Protein AF-A0A9E5WJN0-F1 (afdb_monomer)

Solvent-accessible surface area (backbone atoms only — not comparable to full-atom values): 3703 Å² total; per-residue (Å²): 132,84,74,83,77,75,48,59,47,80,47,78,60,91,83,33,37,37,40,32,42,68,51,42,63,56,78,50,70,70,57,50,52,52,48,49,54,55,54,46,42,43,42,72,73,68,57,56,83,38,74,45,80,38,57,90,54,46,79,47,114

Sequence (61 aa):
MAADHRRLEIEEVGDVTIATFVDKKILDESNIQVIGNQLFILVEEDGRKKIILDFSNVEYL

Radius of gyration: 11.84 Å; Cα contacts (8 Å, |Δi|>4): 81; chains: 1; bounding box: 31×29×25 Å

pLDDT: mean 87.68, std 13.27, range [36.44, 97.75]

Mean predicted aligned error: 4.69 Å

Nearest PDB structures (foldseek):
  5o2z-assembly1_A  TM=4.747E-01  e=2.163E-01  Homo sapiens
  6qw3-assembly1_A  TM=4.709E-01  e=2.486E-01  Homo sapiens
  5faf-assembly1_A  TM=4.501E-01  e=3.286E-01  Homo sapiens
  6rwx-assembly1_S  TM=5.889E-01  e=9.346E-01  Shigella flexneri
  8zkc-assembly1_A-2  TM=5.345E-01  e=1.002E+00  Escherichia coli

Foldseek 3Di:
DPPLPQQWDWDDDPLEIETEGPDQEQDDPVSVVSVVVVVCCCCPVVVRDHYHYHCVSHNYD

Structure (mmCIF, N/CA/C/O backbone):
data_AF-A0A9E5WJN0-F1
#
_entry.id   AF-A0A9E5WJN0-F1
#
loop_
_atom_site.group_PDB
_atom_site.id
_atom_site.type_symbol
_atom_site.label_atom_id
_atom_site.label_alt_id
_atom_site.label_comp_id
_atom_site.label_asym_id
_atom_site.label_entity_id
_atom_site.label_seq_id
_atom_site.pdbx_PDB_ins_code
_atom_site.Cartn_x
_atom_site.Cartn_y
_atom_site.Cartn_z
_atom_site.occupancy
_atom_site.B_iso_or_equiv
_atom_site.auth_seq_id
_atom_site.auth_comp_id
_atom_site.auth_asym_id
_atom_site.auth_atom_id
_atom_site.pdbx_PDB_model_num
ATOM 1 N N . MET A 1 1 ? 5.104 19.047 -14.403 1.00 36.44 1 MET A N 1
ATOM 2 C CA . MET A 1 1 ? 4.139 18.582 -13.389 1.00 36.44 1 MET A CA 1
ATOM 3 C C . MET A 1 1 ? 4.464 17.122 -13.150 1.00 36.44 1 MET A C 1
ATOM 5 O O . MET A 1 1 ? 4.223 16.323 -14.044 1.00 36.44 1 MET A O 1
ATOM 9 N N . ALA A 1 2 ? 5.171 16.801 -12.066 1.00 41.78 2 ALA A N 1
ATOM 10 C CA . ALA A 1 2 ? 5.486 15.410 -11.758 1.00 41.78 2 ALA A CA 1
ATOM 11 C C . ALA A 1 2 ? 4.172 14.743 -11.352 1.00 41.78 2 ALA A C 1
ATOM 13 O O . ALA A 1 2 ? 3.557 15.161 -10.376 1.00 41.78 2 ALA A O 1
ATOM 14 N N . ALA A 1 3 ? 3.688 13.803 -12.162 1.00 46.94 3 ALA A N 1
ATOM 15 C CA . ALA A 1 3 ? 2.580 12.961 -11.752 1.00 46.94 3 ALA A CA 1
ATOM 16 C C . ALA A 1 3 ? 3.022 12.236 -10.478 1.00 46.94 3 ALA A C 1
ATOM 18 O O . ALA A 1 3 ? 4.078 11.601 -10.477 1.00 46.94 3 ALA A O 1
ATOM 19 N N . ASP A 1 4 ? 2.258 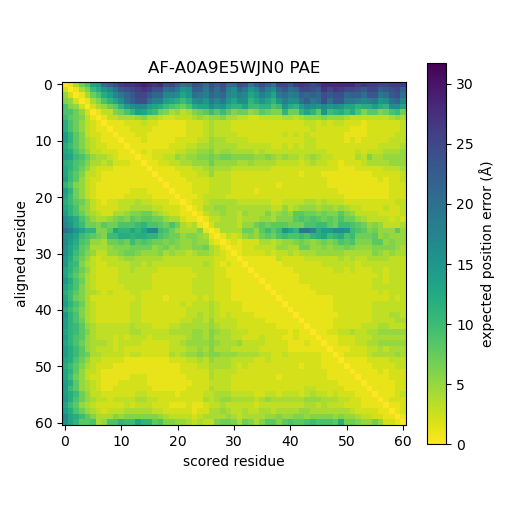12.378 -9.401 1.00 53.31 4 ASP A N 1
ATOM 20 C CA . ASP A 1 4 ? 2.410 11.563 -8.202 1.00 53.31 4 ASP A CA 1
ATOM 21 C C . ASP A 1 4 ? 2.209 10.106 -8.633 1.00 53.31 4 ASP A C 1
ATOM 23 O O . ASP A 1 4 ? 1.088 9.679 -8.926 1.00 53.31 4 ASP A O 1
ATOM 27 N N . HIS A 1 5 ? 3.303 9.364 -8.810 1.00 66.25 5 HIS A N 1
ATOM 28 C CA . HIS A 1 5 ? 3.237 7.968 -9.227 1.00 66.25 5 HIS A CA 1
ATOM 29 C C . HIS A 1 5 ? 2.774 7.167 -8.014 1.00 66.25 5 HIS A C 1
ATOM 31 O O . HIS A 1 5 ? 3.581 6.758 -7.181 1.00 66.25 5 HIS A O 1
ATOM 37 N N . ARG A 1 6 ? 1.457 6.979 -7.877 1.00 76.38 6 ARG A N 1
ATOM 38 C CA . ARG A 1 6 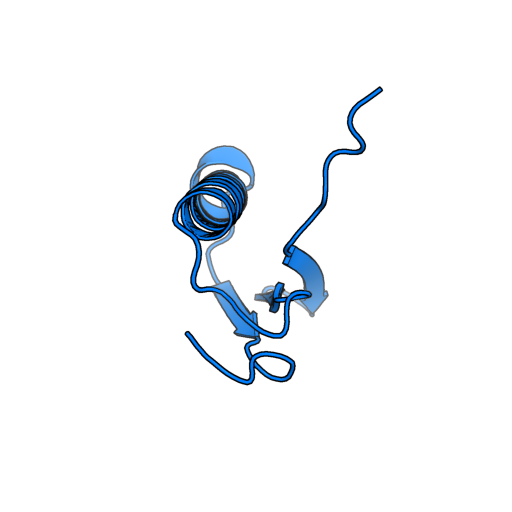? 0.895 6.047 -6.895 1.00 76.38 6 ARG A CA 1
ATOM 39 C C . ARG A 1 6 ? 1.477 4.661 -7.181 1.00 76.38 6 ARG A C 1
ATOM 41 O O . ARG A 1 6 ? 1.235 4.112 -8.252 1.00 76.38 6 ARG A O 1
ATOM 48 N N . ARG A 1 7 ? 2.296 4.146 -6.258 1.00 88.19 7 ARG A N 1
ATOM 49 C CA . ARG A 1 7 ? 2.948 2.830 -6.370 1.00 88.19 7 ARG A CA 1
ATOM 50 C C . ARG A 1 7 ? 2.144 1.731 -5.681 1.00 88.19 7 ARG A C 1
ATOM 52 O O . ARG A 1 7 ? 2.391 0.553 -5.926 1.00 88.19 7 ARG A O 1
ATOM 59 N N . LEU A 1 8 ? 1.185 2.136 -4.851 1.00 92.81 8 LEU A N 1
ATOM 60 C CA . LEU A 1 8 ? 0.197 1.281 -4.221 1.00 92.81 8 LEU A CA 1
ATOM 61 C C . LEU A 1 8 ? -1.195 1.621 -4.753 1.00 92.81 8 LEU A C 1
ATOM 63 O O . LEU A 1 8 ? -1.612 2.784 -4.745 1.00 92.81 8 LEU A O 1
ATOM 67 N N . GLU A 1 9 ? -1.906 0.596 -5.196 1.00 94.19 9 GLU A N 1
ATOM 68 C CA . GLU A 1 9 ? -3.344 0.640 -5.421 1.00 94.19 9 GLU A CA 1
ATOM 69 C C . GLU A 1 9 ? -4.047 0.167 -4.148 1.00 94.19 9 GLU A C 1
ATOM 71 O O . GLU A 1 9 ? -3.656 -0.842 -3.563 1.00 94.19 9 GLU A O 1
ATOM 76 N N . ILE A 1 10 ? -5.037 0.932 -3.684 1.00 94.69 10 ILE A N 1
ATOM 77 C CA . ILE A 1 10 ? -5.717 0.678 -2.412 1.00 94.69 10 ILE A CA 1
ATOM 78 C C . ILE A 1 10 ? -7.151 0.237 -2.683 1.00 94.69 10 ILE A C 1
ATOM 80 O O . ILE A 1 10 ? -7.922 0.975 -3.298 1.00 94.69 10 ILE A O 1
ATOM 84 N N . GLU A 1 11 ? -7.509 -0.935 -2.171 1.00 96.38 11 GLU A N 1
ATOM 85 C CA . GLU A 1 11 ? -8.866 -1.477 -2.178 1.00 96.38 11 GLU A CA 1
ATOM 86 C C . GLU A 1 11 ? -9.328 -1.748 -0.740 1.00 96.38 11 GLU A C 1
ATOM 88 O O . GLU A 1 11 ? -8.542 -2.125 0.131 1.00 96.38 11 GLU A O 1
ATOM 93 N N . GLU A 1 12 ? -10.617 -1.562 -0.468 1.00 95.69 12 GLU A N 1
ATOM 94 C CA . GLU A 1 12 ? -11.218 -1.873 0.828 1.00 95.69 12 GLU A CA 1
ATOM 95 C C . GLU A 1 12 ? -12.217 -3.016 0.687 1.00 95.69 12 GLU A C 1
ATOM 97 O O . GLU A 1 12 ? -13.226 -2.900 -0.011 1.00 95.69 12 GLU A O 1
ATOM 102 N N . VAL A 1 13 ? -11.956 -4.113 1.396 1.00 96.12 13 VAL A N 1
ATOM 103 C CA . VAL A 1 13 ? -12.817 -5.296 1.415 1.00 96.12 13 VAL A CA 1
ATOM 104 C C . VAL A 1 13 ? -13.259 -5.547 2.850 1.00 96.12 13 VAL A C 1
ATOM 106 O O . VAL A 1 13 ? -12.542 -6.128 3.666 1.00 96.12 13 VAL A O 1
ATOM 109 N N . GLY A 1 14 ? -14.466 -5.083 3.171 1.00 94.75 14 GLY A N 1
ATOM 110 C CA . GLY A 1 14 ? -14.988 -5.135 4.534 1.00 94.75 14 GLY A CA 1
ATOM 111 C C . GLY A 1 14 ? -14.170 -4.248 5.471 1.00 94.75 14 GLY A C 1
ATOM 112 O O . GLY A 1 14 ? -14.129 -3.036 5.290 1.00 94.75 14 GLY A O 1
ATOM 113 N N . ASP A 1 15 ? -13.538 -4.846 6.480 1.00 94.69 15 ASP A N 1
ATOM 114 C CA . ASP A 1 15 ? -12.686 -4.141 7.444 1.00 94.69 15 ASP A CA 1
ATOM 115 C C . ASP A 1 15 ? -11.183 -4.290 7.160 1.00 94.69 15 ASP A C 1
ATOM 117 O O . ASP A 1 15 ? -10.355 -3.921 7.997 1.00 94.69 15 ASP A O 1
ATOM 121 N N . VAL A 1 16 ? -10.835 -4.831 5.990 1.00 96.88 16 VAL A N 1
ATOM 122 C CA . VAL A 1 16 ? -9.462 -5.042 5.534 1.00 96.88 16 VAL A CA 1
ATOM 123 C C . VAL A 1 16 ? -9.143 -4.088 4.388 1.00 96.88 16 VAL A C 1
ATOM 125 O O . VAL A 1 16 ? -9.895 -3.978 3.422 1.00 96.88 16 VAL A O 1
ATOM 128 N N . THR A 1 17 ? -7.995 -3.428 4.482 1.00 97.75 17 THR A N 1
ATOM 129 C CA . THR A 1 17 ? -7.402 -2.638 3.403 1.00 97.75 17 THR A CA 1
ATOM 130 C C . THR A 1 17 ? -6.396 -3.500 2.651 1.00 97.75 17 THR A C 1
ATOM 132 O O . THR A 1 17 ? -5.492 -4.072 3.254 1.00 97.75 17 THR A O 1
ATOM 135 N N . ILE A 1 18 ? -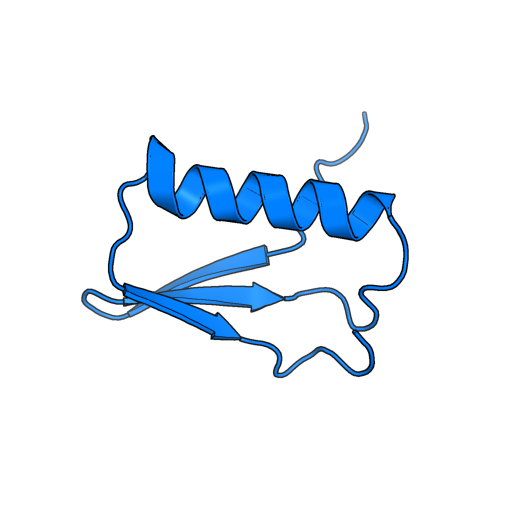6.536 -3.600 1.338 1.00 97.62 18 ILE A N 1
ATOM 136 C CA . ILE A 1 18 ? -5.591 -4.277 0.454 1.00 97.62 18 ILE A CA 1
ATOM 137 C C . ILE A 1 18 ? -4.757 -3.192 -0.225 1.00 97.62 18 ILE A C 1
ATOM 139 O O . ILE A 1 18 ? -5.307 -2.294 -0.856 1.00 97.62 18 ILE A O 1
ATOM 143 N N . ALA A 1 19 ? -3.439 -3.254 -0.057 1.00 96.50 19 ALA A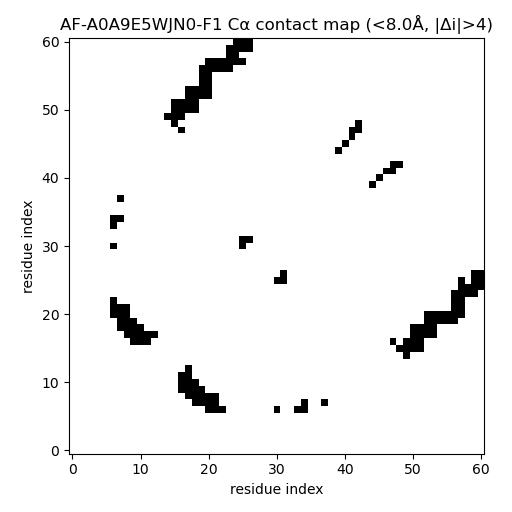 N 1
ATOM 144 C CA . ALA A 1 19 ? -2.481 -2.383 -0.722 1.00 96.50 19 ALA A CA 1
ATOM 145 C C . ALA A 1 19 ? -1.686 -3.210 -1.740 1.00 96.50 19 ALA A C 1
ATOM 147 O O . ALA A 1 19 ? -0.759 -3.940 -1.375 1.00 96.50 19 ALA A O 1
ATOM 148 N N . THR A 1 20 ? -2.072 -3.111 -3.009 1.00 96.00 20 THR A N 1
ATOM 149 C CA . THR A 1 20 ? -1.456 -3.845 -4.116 1.00 96.00 20 THR A CA 1
ATOM 150 C C . THR A 1 20 ? -0.306 -3.047 -4.702 1.00 96.00 20 THR A C 1
ATOM 152 O O . THR A 1 20 ? -0.453 -1.886 -5.086 1.00 96.00 20 THR A O 1
ATOM 155 N N . PHE A 1 21 ? 0.857 -3.684 -4.795 1.00 93.62 21 PHE A N 1
ATOM 156 C CA . PHE A 1 21 ? 2.028 -3.088 -5.423 1.00 93.62 21 PHE A CA 1
ATOM 157 C C . PHE A 1 21 ? 1.839 -3.070 -6.941 1.00 93.62 21 PHE A C 1
ATOM 159 O O . PHE A 1 21 ? 1.606 -4.104 -7.570 1.00 93.62 21 PHE A O 1
ATOM 166 N N . VAL A 1 22 ? 1.943 -1.881 -7.533 1.00 90.81 22 VAL A N 1
ATOM 167 C CA . VAL A 1 22 ? 1.790 -1.688 -8.985 1.00 90.81 22 VAL A CA 1
ATOM 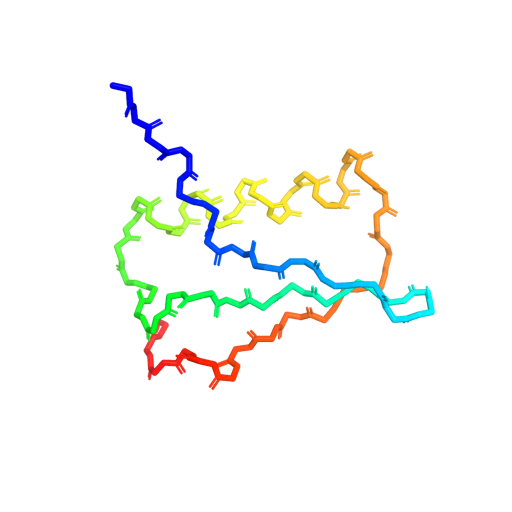168 C C . VAL A 1 22 ? 3.093 -2.019 -9.721 1.00 90.81 22 VAL A C 1
ATOM 170 O O . VAL A 1 22 ? 3.081 -2.486 -10.861 1.00 90.81 22 VAL A O 1
ATOM 173 N N . ASP A 1 23 ? 4.234 -1.800 -9.065 1.00 88.00 23 ASP A N 1
ATOM 174 C CA . ASP A 1 23 ? 5.549 -2.011 -9.660 1.00 88.00 23 ASP A CA 1
ATOM 175 C C . ASP A 1 23 ? 5.973 -3.479 -9.623 1.00 88.00 23 ASP A C 1
ATOM 177 O O . ASP A 1 23 ? 5.967 -4.129 -8.583 1.00 88.00 23 ASP A O 1
ATOM 181 N N . LYS A 1 24 ? 6.468 -3.976 -10.759 1.00 87.44 24 LYS A N 1
ATOM 182 C CA . LYS A 1 24 ? 7.019 -5.336 -10.870 1.00 87.44 24 LYS A CA 1
ATOM 183 C C . LYS A 1 24 ? 8.381 -5.513 -10.204 1.00 87.44 24 LYS A C 1
ATOM 185 O O . LYS A 1 24 ? 8.782 -6.633 -9.902 1.00 87.44 24 LYS A O 1
ATOM 190 N N . LYS A 1 25 ? 9.134 -4.424 -10.053 1.00 84.38 25 LYS A N 1
ATOM 191 C CA . LYS A 1 25 ? 10.483 -4.415 -9.481 1.00 84.38 25 LYS A CA 1
ATOM 192 C C . LYS A 1 25 ? 10.580 -3.285 -8.478 1.00 84.38 25 LYS A C 1
ATOM 194 O O . LYS A 1 25 ? 10.469 -2.122 -8.860 1.00 84.38 25 LYS A O 1
ATOM 199 N N . ILE A 1 26 ? 10.841 -3.631 -7.229 1.00 78.31 26 ILE A N 1
ATOM 200 C CA . ILE A 1 26 ? 10.964 -2.673 -6.134 1.00 78.31 26 ILE A CA 1
ATOM 201 C C . ILE A 1 26 ? 12.414 -2.732 -5.653 1.00 78.31 26 ILE A C 1
ATOM 203 O O . ILE A 1 26 ? 12.711 -3.349 -4.646 1.00 78.31 26 ILE A O 1
ATOM 207 N N . LEU A 1 27 ? 13.339 -2.171 -6.436 1.00 75.12 27 LEU A N 1
ATOM 208 C CA . LEU A 1 27 ? 14.783 -2.351 -6.205 1.00 75.12 27 LEU A CA 1
ATOM 209 C C . LEU A 1 27 ? 15.554 -1.043 -6.028 1.00 75.12 27 LEU A C 1
ATOM 211 O O . LEU A 1 27 ? 16.687 -1.064 -5.554 1.00 75.12 27 LEU A O 1
ATOM 215 N N . ASP A 1 28 ? 14.982 0.088 -6.442 1.00 82.06 28 ASP A N 1
ATOM 216 C CA . ASP A 1 28 ? 15.628 1.384 -6.266 1.00 82.06 28 ASP A CA 1
ATOM 217 C C . ASP A 1 28 ? 15.169 2.063 -4.966 1.00 82.06 28 ASP A C 1
ATOM 219 O O . ASP A 1 28 ? 14.021 1.946 -4.532 1.00 82.06 28 ASP A O 1
ATOM 223 N N . GLU A 1 29 ? 16.106 2.763 -4.324 1.00 78.88 29 GLU A N 1
ATOM 224 C CA . GLU A 1 29 ? 15.902 3.441 -3.038 1.00 78.88 29 GLU A CA 1
ATOM 225 C C . GLU A 1 29 ? 14.760 4.467 -3.109 1.00 78.88 29 GLU A C 1
ATOM 227 O O . GLU A 1 29 ? 13.988 4.624 -2.163 1.00 78.88 29 GLU A O 1
ATOM 232 N N . SER A 1 30 ? 14.598 5.115 -4.267 1.00 78.75 30 SER A N 1
ATOM 233 C CA . SER A 1 30 ? 13.543 6.101 -4.493 1.00 78.75 30 SER A CA 1
ATOM 234 C C . SER A 1 30 ? 12.145 5.476 -4.426 1.00 78.75 30 SER A C 1
ATOM 236 O O . SER A 1 30 ? 11.252 6.054 -3.805 1.00 78.75 30 SER A O 1
ATOM 238 N N . ASN A 1 31 ? 11.930 4.309 -5.036 1.00 81.00 31 ASN A N 1
ATOM 239 C CA . ASN A 1 31 ? 10.646 3.610 -5.021 1.00 81.00 31 ASN A CA 1
ATOM 240 C C . ASN A 1 31 ? 10.347 3.063 -3.625 1.00 81.00 31 ASN A C 1
ATOM 242 O O . ASN A 1 31 ? 9.215 3.195 -3.160 1.00 81.00 31 ASN A O 1
ATOM 246 N N . ILE A 1 32 ? 11.357 2.525 -2.931 1.00 85.00 32 ILE A N 1
ATOM 247 C CA . ILE A 1 32 ? 11.212 2.026 -1.555 1.00 85.00 32 ILE A CA 1
ATOM 248 C C . ILE A 1 32 ? 10.759 3.153 -0.621 1.00 85.00 32 ILE A C 1
ATOM 250 O O . ILE A 1 32 ? 9.816 2.965 0.148 1.00 85.00 32 ILE A O 1
ATOM 254 N N . GLN A 1 33 ? 11.372 4.336 -0.716 1.00 89.06 33 GLN A N 1
ATOM 255 C CA . GLN A 1 33 ? 11.009 5.467 0.138 1.00 89.06 33 GLN A CA 1
ATOM 256 C C . GLN A 1 33 ? 9.574 5.950 -0.124 1.00 89.06 33 GLN A C 1
ATOM 258 O O . GLN A 1 33 ? 8.836 6.237 0.819 1.00 89.06 33 GLN A O 1
ATOM 263 N N . VAL A 1 34 ? 9.153 6.011 -1.393 1.00 88.94 34 VAL A N 1
ATOM 264 C CA . VAL A 1 34 ? 7.787 6.416 -1.769 1.00 88.94 34 VAL A CA 1
ATOM 265 C C . VAL A 1 34 ? 6.751 5.412 -1.264 1.00 88.94 34 VAL A C 1
ATOM 267 O O . VAL A 1 34 ? 5.758 5.817 -0.661 1.00 88.94 34 VAL A O 1
ATOM 270 N N . ILE A 1 35 ? 6.996 4.115 -1.460 1.00 90.50 35 ILE A N 1
ATOM 271 C CA . ILE A 1 35 ? 6.141 3.035 -0.947 1.00 90.50 35 ILE A CA 1
ATOM 272 C C . ILE A 1 35 ? 6.047 3.115 0.578 1.00 90.50 35 ILE A C 1
ATOM 274 O O . ILE A 1 35 ? 4.947 3.077 1.123 1.00 90.50 35 ILE A O 1
ATOM 278 N N . GLY A 1 36 ? 7.183 3.275 1.265 1.00 91.56 36 GLY A N 1
ATOM 279 C CA . GLY A 1 36 ? 7.227 3.408 2.719 1.00 91.56 36 GLY A CA 1
ATOM 280 C C . GLY A 1 36 ? 6.358 4.561 3.211 1.00 91.56 36 GLY A C 1
ATOM 281 O O . GLY A 1 36 ? 5.516 4.364 4.083 1.00 91.56 36 GLY A O 1
ATOM 282 N N . ASN A 1 37 ? 6.490 5.739 2.597 1.00 93.31 37 ASN A N 1
ATOM 283 C CA . ASN A 1 37 ? 5.670 6.900 2.939 1.00 93.31 37 ASN A CA 1
ATOM 284 C C . ASN A 1 37 ? 4.168 6.628 2.727 1.00 93.31 37 ASN A C 1
ATOM 286 O O . ASN A 1 37 ? 3.362 6.981 3.583 1.00 93.31 37 ASN A O 1
ATOM 290 N N . GLN A 1 38 ? 3.786 5.961 1.631 1.00 91.44 38 GLN A N 1
ATOM 291 C CA . GLN A 1 38 ? 2.385 5.607 1.368 1.00 91.44 38 GLN A CA 1
ATOM 292 C C . GLN A 1 38 ? 1.836 4.613 2.403 1.00 91.44 38 GLN A C 1
ATOM 294 O O . GLN A 1 38 ? 0.711 4.777 2.869 1.00 91.44 38 GLN A O 1
ATOM 299 N N . LEU A 1 39 ? 2.635 3.627 2.821 1.00 93.81 39 LEU A N 1
ATOM 300 C CA . LEU A 1 39 ? 2.249 2.690 3.879 1.00 93.81 39 LEU A CA 1
ATOM 301 C C . LEU A 1 39 ? 2.113 3.374 5.246 1.00 93.81 39 LEU A C 1
ATOM 303 O O . LEU A 1 39 ? 1.192 3.048 5.993 1.00 93.81 39 LEU A O 1
ATOM 307 N N . PHE A 1 40 ? 2.987 4.332 5.571 1.00 94.88 40 PHE A N 1
ATOM 3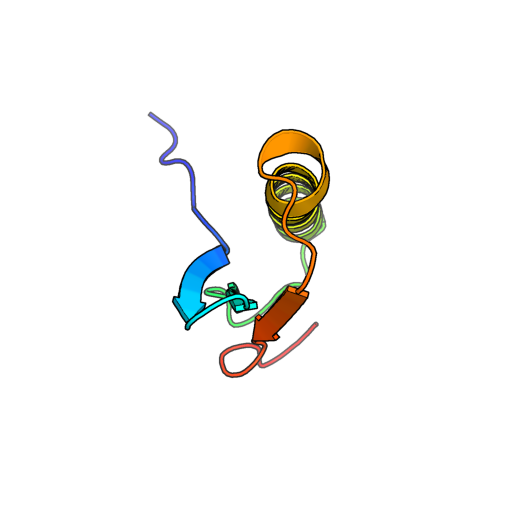08 C CA . PHE A 1 40 ? 2.878 5.096 6.818 1.00 94.88 40 PHE A CA 1
ATOM 309 C C . PHE A 1 40 ? 1.592 5.918 6.877 1.00 94.88 40 PHE A C 1
ATOM 311 O O . PHE A 1 40 ? 0.924 5.896 7.907 1.00 94.88 40 PHE A O 1
ATOM 318 N N . ILE A 1 41 ? 1.204 6.569 5.777 1.00 93.94 41 ILE A N 1
ATOM 319 C CA . ILE A 1 41 ? -0.057 7.323 5.697 1.00 93.94 41 ILE A CA 1
ATOM 320 C C . ILE A 1 41 ? -1.255 6.408 6.000 1.00 93.94 41 ILE A C 1
ATOM 322 O O . ILE A 1 41 ? -2.103 6.765 6.817 1.00 93.94 41 ILE A O 1
ATOM 326 N N . LEU A 1 42 ? -1.284 5.186 5.449 1.00 92.25 42 LEU A N 1
ATOM 327 C CA . LEU A 1 42 ? -2.368 4.228 5.716 1.00 92.25 42 LEU A CA 1
ATOM 328 C C . LEU A 1 42 ? -2.499 3.874 7.209 1.00 92.25 42 LEU A C 1
ATOM 330 O O . LEU A 1 42 ? -3.602 3.643 7.706 1.00 92.25 42 LEU A O 1
ATOM 334 N N . VAL A 1 43 ? -1.387 3.792 7.938 1.00 94.38 43 VAL A N 1
ATOM 335 C CA . VAL A 1 43 ? -1.401 3.383 9.350 1.00 94.38 43 VAL A CA 1
ATOM 336 C C . VAL A 1 43 ? -1.639 4.569 10.281 1.00 94.38 43 VAL A C 1
ATOM 338 O O . VAL A 1 43 ? -2.486 4.482 11.174 1.00 94.38 43 VAL A O 1
ATOM 341 N N . GLU A 1 44 ? -0.886 5.650 10.089 1.00 95.88 44 GLU A N 1
ATOM 342 C CA . GLU A 1 44 ? -0.826 6.789 11.008 1.00 95.88 44 GLU A CA 1
ATOM 343 C C . GLU A 1 44 ? -1.954 7.791 10.756 1.00 95.88 44 GLU A C 1
ATOM 345 O O . GLU A 1 44 ? -2.577 8.262 11.707 1.00 95.88 44 GLU A O 1
ATOM 350 N N . GLU A 1 45 ? -2.244 8.095 9.488 1.00 93.88 45 GLU A N 1
ATOM 351 C CA . GLU A 1 45 ? -3.253 9.093 9.121 1.00 93.88 45 GLU A CA 1
ATOM 352 C C . GLU A 1 45 ? -4.629 8.445 8.945 1.00 93.88 45 GLU A C 1
ATOM 354 O O . GLU A 1 45 ? -5.599 8.863 9.579 1.00 93.88 45 GLU A O 1
ATOM 359 N N . ASP A 1 46 ? -4.707 7.367 8.158 1.00 91.94 46 ASP A N 1
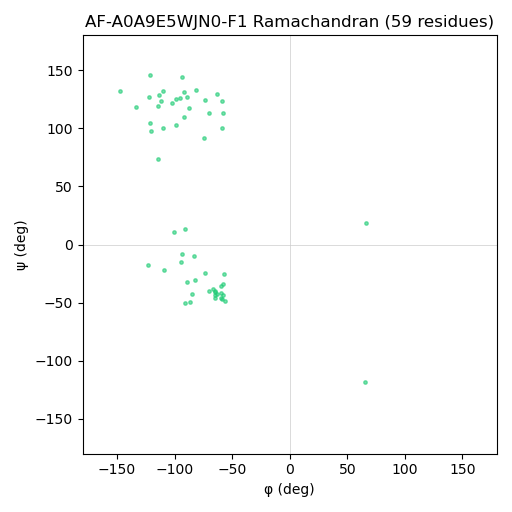ATOM 360 C CA . ASP A 1 46 ? -5.977 6.686 7.868 1.00 91.94 46 ASP A CA 1
ATOM 361 C C . ASP A 1 46 ? -6.390 5.691 8.966 1.00 91.94 46 ASP A C 1
ATOM 363 O O . AS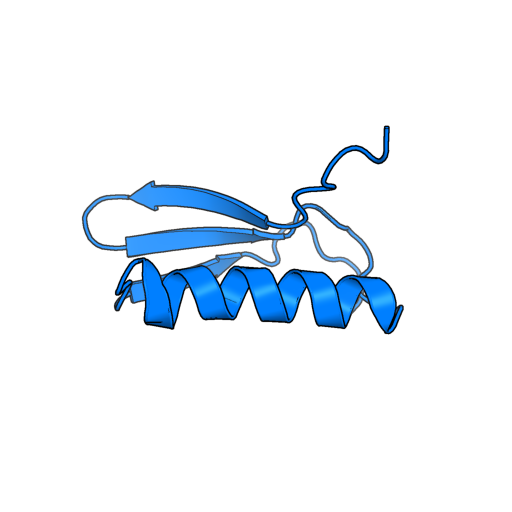P A 1 46 ? -7.501 5.150 8.954 1.00 91.94 46 ASP A O 1
ATOM 367 N N . GLY A 1 47 ? -5.499 5.410 9.921 1.00 95.12 47 GLY A N 1
ATOM 368 C CA . GLY A 1 47 ? -5.785 4.560 11.073 1.00 95.12 47 GLY A CA 1
ATOM 369 C C . GLY A 1 47 ? -6.061 3.092 10.732 1.00 95.12 47 GLY A C 1
ATOM 370 O O . GLY A 1 47 ? -6.638 2.382 11.566 1.00 95.12 47 GLY A O 1
ATOM 371 N N . ARG A 1 48 ? -5.670 2.608 9.543 1.00 95.44 48 ARG A N 1
ATOM 372 C CA . ARG A 1 48 ? -5.962 1.239 9.088 1.00 95.44 48 ARG A CA 1
ATOM 373 C C . ARG A 1 48 ? -5.282 0.215 9.995 1.00 95.44 48 ARG A C 1
ATOM 375 O O . ARG A 1 48 ? -4.093 0.303 10.293 1.00 95.44 48 ARG A O 1
ATOM 382 N N . LYS A 1 49 ? -6.055 -0.773 10.459 1.00 95.00 49 LYS A N 1
ATOM 383 C CA . LYS A 1 49 ? -5.585 -1.804 11.410 1.00 95.00 49 LYS A CA 1
ATOM 384 C C . LYS A 1 49 ? -5.425 -3.190 10.799 1.00 95.00 49 LYS A C 1
ATOM 386 O O . LYS A 1 49 ? -4.688 -4.006 11.342 1.00 95.00 49 LYS A O 1
ATOM 391 N N . LYS A 1 50 ? -6.111 -3.462 9.691 1.00 97.25 50 LYS A N 1
ATOM 392 C CA . LYS A 1 50 ? -6.014 -4.720 8.952 1.00 97.25 50 LYS A CA 1
ATOM 393 C C . LYS A 1 50 ? -5.576 -4.390 7.540 1.00 97.25 50 LYS A C 1
ATOM 395 O O . LYS A 1 50 ? -6.367 -3.862 6.768 1.00 97.25 50 LYS A O 1
ATOM 400 N N . ILE A 1 51 ? -4.311 -4.655 7.244 1.00 96.75 51 ILE A N 1
ATOM 401 C CA . ILE A 1 51 ? -3.717 -4.348 5.947 1.00 96.75 51 ILE A CA 1
ATOM 402 C C . ILE A 1 51 ? -3.166 -5.638 5.351 1.00 96.75 51 ILE A C 1
ATOM 404 O O . ILE A 1 51 ? -2.392 -6.341 6.003 1.00 96.75 51 ILE A O 1
ATOM 408 N N . ILE A 1 52 ? -3.564 -5.940 4.120 1.00 97.56 52 ILE A N 1
ATOM 409 C CA . ILE A 1 52 ? -2.927 -6.947 3.275 1.00 97.56 52 ILE A CA 1
ATOM 410 C C . ILE A 1 52 ? -1.999 -6.211 2.319 1.00 97.56 52 ILE A C 1
ATOM 412 O O . ILE A 1 52 ? -2.424 -5.312 1.600 1.00 97.56 52 ILE A O 1
ATOM 416 N N . LEU A 1 53 ? -0.734 -6.612 2.318 1.00 96.12 53 LEU A N 1
ATOM 417 C CA . LEU A 1 53 ? 0.242 -6.184 1.329 1.00 96.12 53 LEU A CA 1
ATOM 418 C C . LEU A 1 53 ? 0.225 -7.197 0.184 1.00 96.12 53 LEU A C 1
ATOM 420 O O . LEU A 1 53 ? 0.626 -8.347 0.375 1.00 96.12 53 LEU A O 1
ATOM 424 N N . ASP A 1 54 ? -0.281 -6.789 -0.976 1.00 95.81 54 ASP A N 1
ATOM 425 C CA . ASP A 1 54 ? -0.460 -7.673 -2.125 1.00 95.81 54 ASP A CA 1
ATOM 426 C C . ASP A 1 54 ? 0.689 -7.523 -3.132 1.00 95.81 54 ASP A C 1
ATOM 428 O O . ASP A 1 54 ? 0.755 -6.584 -3.928 1.00 95.81 54 ASP A O 1
ATOM 432 N N . PHE A 1 55 ? 1.593 -8.501 -3.088 1.00 94.44 55 PHE A N 1
ATOM 433 C CA . PHE A 1 55 ? 2.772 -8.607 -3.944 1.00 94.44 55 PHE A CA 1
ATOM 434 C C . PHE A 1 55 ? 2.516 -9.399 -5.236 1.00 94.44 55 PHE A C 1
ATOM 436 O O . PHE A 1 55 ? 3.477 -9.771 -5.904 1.00 94.44 55 PHE A O 1
ATOM 443 N N . SER A 1 56 ? 1.264 -9.676 -5.621 1.00 94.81 56 SER A N 1
ATOM 444 C CA . SER A 1 56 ? 0.957 -10.548 -6.771 1.00 94.81 56 SER A CA 1
ATOM 445 C C . SER A 1 56 ? 1.586 -10.090 -8.095 1.00 94.81 56 SER A C 1
ATOM 447 O O . SER A 1 56 ? 1.847 -10.918 -8.966 1.00 94.81 56 SER A O 1
ATOM 449 N N . ASN A 1 57 ? 1.873 -8.792 -8.239 1.00 90.31 57 ASN A N 1
ATOM 450 C CA . ASN A 1 57 ? 2.536 -8.219 -9.415 1.00 90.31 57 ASN A CA 1
ATOM 451 C C . ASN A 1 57 ? 4.066 -8.096 -9.281 1.00 90.31 57 ASN A C 1
ATOM 453 O O . ASN A 1 57 ? 4.726 -7.741 -10.259 1.00 90.31 57 ASN A O 1
ATOM 457 N N . VAL A 1 58 ? 4.636 -8.353 -8.100 1.00 92.50 58 VAL A N 1
ATOM 458 C CA . VAL A 1 58 ? 6.055 -8.121 -7.803 1.00 92.50 58 VAL 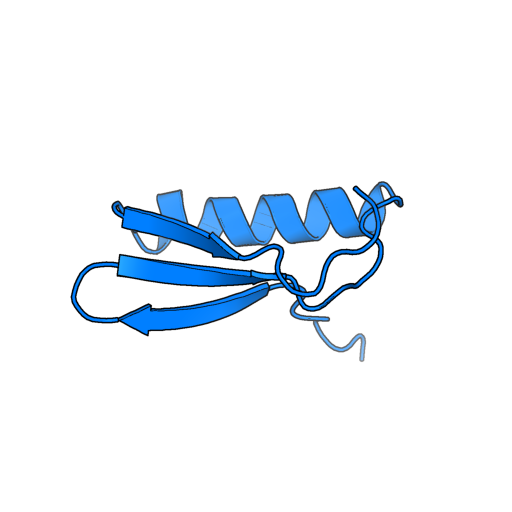A CA 1
ATOM 459 C C . VAL A 1 58 ? 6.877 -9.341 -8.203 1.00 92.50 58 VAL A C 1
ATOM 461 O O . VAL A 1 58 ? 6.720 -10.433 -7.666 1.00 92.50 58 VAL A O 1
ATOM 464 N N . GLU A 1 59 ? 7.790 -9.140 -9.147 1.00 91.44 59 GLU A N 1
ATOM 465 C CA . GLU A 1 59 ? 8.717 -10.164 -9.629 1.00 91.44 59 GLU A CA 1
ATOM 466 C C . GLU A 1 59 ? 10.017 -10.175 -8.800 1.00 91.44 59 GLU A C 1
ATOM 468 O O . GLU A 1 59 ? 10.616 -11.234 -8.615 1.00 91.44 59 GLU A O 1
ATOM 473 N N . TYR A 1 60 ? 10.451 -9.006 -8.297 1.00 82.81 60 TYR A N 1
ATOM 474 C CA . TYR A 1 60 ? 11.686 -8.836 -7.519 1.00 82.81 60 TYR A CA 1
ATOM 475 C C . TYR A 1 60 ? 11.549 -7.723 -6.464 1.00 82.81 60 TYR A C 1
ATOM 477 O O . TYR A 1 60 ? 11.116 -6.613 -6.796 1.00 82.81 60 TYR A O 1
ATOM 485 N N . LEU A 1 61 ? 11.971 -8.025 -5.232 1.00 80.75 61 LEU A N 1
ATOM 486 C CA . LEU A 1 61 ? 12.033 -7.136 -4.064 1.00 80.75 61 LEU A CA 1
ATOM 487 C C . LEU A 1 61 ? 13.470 -7.088 -3.531 1.00 80.75 61 LEU A C 1
ATOM 489 O O . LEU A 1 61 ? 14.115 -8.164 -3.534 1.00 80.75 61 LEU A O 1
#

Secondary structure (DSSP, 8-state):
-------EEEEEETTEEEEEE--SB--SHHHHHHHHHHHHIIIIIS---SEEEE-TT-SB-